Protein AF-A0AAU7K0C0-F1 (afdb_monomer_lite)

Structure (mmCIF, N/CA/C/O backbone):
data_AF-A0AAU7K0C0-F1
#
_entry.id   AF-A0AAU7K0C0-F1
#
loop_
_atom_site.group_PDB
_atom_site.id
_atom_site.type_symbol
_atom_site.label_atom_id
_atom_site.label_alt_id
_atom_site.label_comp_id
_atom_site.label_asym_id
_atom_site.label_entity_id
_atom_site.label_seq_id
_atom_site.pdbx_PDB_ins_code
_atom_site.Cartn_x
_atom_site.Cartn_y
_atom_site.Cartn_z
_atom_site.occupancy
_atom_site.B_iso_or_equiv
_atom_site.auth_seq_id
_atom_site.auth_comp_id
_atom_site.auth_asym_id
_atom_site.auth_atom_id
_atom_site.pdbx_PDB_model_num
ATOM 1 N N . MET A 1 1 ? 13.889 -14.185 -18.163 1.00 44.06 1 MET A N 1
ATOM 2 C CA . MET A 1 1 ? 14.206 -13.668 -16.816 1.00 44.06 1 MET A CA 1
ATOM 3 C C . MET A 1 1 ? 14.575 -12.202 -16.969 1.00 44.06 1 MET A C 1
ATOM 5 O O . MET A 1 1 ? 15.702 -11.889 -17.326 1.00 44.06 1 MET A O 1
ATOM 9 N N . ILE A 1 2 ? 13.592 -11.310 -16.856 1.00 46.59 2 ILE A N 1
ATOM 10 C CA . ILE A 1 2 ? 13.827 -9.867 -16.924 1.00 46.59 2 ILE A CA 1
ATOM 11 C C . ILE A 1 2 ? 14.076 -9.426 -15.479 1.00 46.59 2 ILE A C 1
ATOM 13 O O . ILE A 1 2 ? 13.135 -9.143 -14.754 1.00 46.59 2 ILE A O 1
ATOM 17 N N . HIS A 1 3 ? 15.335 -9.406 -15.038 1.00 53.06 3 HIS A N 1
ATOM 18 C CA . HIS A 1 3 ? 15.706 -8.666 -13.830 1.00 53.06 3 HIS A CA 1
ATOM 19 C C . HIS A 1 3 ? 15.676 -7.172 -14.172 1.00 53.06 3 HIS A C 1
ATOM 21 O O . HIS A 1 3 ? 16.705 -6.580 -14.484 1.00 53.06 3 HIS A O 1
ATOM 27 N N . SER A 1 4 ? 14.492 -6.558 -14.191 1.00 49.66 4 SER A N 1
ATOM 28 C CA . SER A 1 4 ? 14.355 -5.124 -14.464 1.00 49.66 4 SER A CA 1
ATOM 29 C C . SER A 1 4 ? 13.907 -4.368 -13.219 1.00 49.66 4 SER A C 1
ATOM 31 O O . SER A 1 4 ? 12.843 -3.764 -13.192 1.00 49.66 4 SER A O 1
ATOM 33 N N . VAL A 1 5 ? 14.801 -4.234 -12.237 1.00 63.00 5 VAL A N 1
ATOM 34 C CA . VAL A 1 5 ? 14.692 -3.168 -11.216 1.00 63.00 5 VAL A CA 1
ATOM 35 C C . VAL A 1 5 ? 15.134 -1.798 -11.760 1.00 63.00 5 VAL A C 1
ATOM 37 O O . VAL A 1 5 ? 15.646 -0.945 -11.036 1.00 63.00 5 VAL A O 1
ATOM 40 N N . ARG A 1 6 ? 14.937 -1.558 -13.066 1.00 69.81 6 ARG A N 1
ATOM 41 C CA . ARG A 1 6 ? 15.184 -0.257 -13.704 1.00 69.81 6 ARG A CA 1
ATOM 42 C C . ARG A 1 6 ? 14.196 0.799 -13.210 1.00 69.81 6 ARG A C 1
ATOM 44 O O . ARG A 1 6 ? 14.547 1.974 -13.136 1.00 69.81 6 ARG A O 1
ATOM 51 N N . PHE A 1 7 ? 12.977 0.390 -12.865 1.00 81.25 7 PHE A N 1
ATOM 52 C CA . PHE A 1 7 ? 11.904 1.304 -12.501 1.00 81.25 7 PHE A CA 1
ATOM 53 C C . PHE A 1 7 ? 11.644 1.268 -10.998 1.00 81.25 7 PHE A C 1
ATOM 55 O O . PHE A 1 7 ? 11.393 0.217 -10.410 1.00 81.25 7 PHE A O 1
ATOM 62 N N . LYS A 1 8 ? 11.715 2.447 -10.378 1.00 87.25 8 LYS A N 1
ATOM 63 C CA . LYS A 1 8 ? 11.294 2.679 -8.997 1.00 87.25 8 LYS A CA 1
ATOM 64 C C . LYS A 1 8 ? 10.002 3.475 -9.054 1.00 87.25 8 LYS A C 1
ATOM 66 O O . LYS A 1 8 ? 10.012 4.587 -9.577 1.00 87.25 8 LYS A O 1
ATOM 71 N N . ALA A 1 9 ? 8.919 2.911 -8.537 1.00 87.69 9 ALA A N 1
ATOM 72 C CA . ALA A 1 9 ? 7.656 3.626 -8.424 1.00 87.69 9 ALA A CA 1
ATOM 73 C C . ALA A 1 9 ? 7.513 4.128 -6.991 1.00 87.69 9 ALA A C 1
ATOM 75 O O . ALA A 1 9 ? 7.567 3.337 -6.046 1.00 87.69 9 ALA A O 1
ATOM 76 N N . VAL A 1 10 ? 7.359 5.439 -6.833 1.00 87.00 10 VAL A N 1
ATOM 77 C CA . VAL A 1 10 ? 6.999 6.022 -5.543 1.00 87.00 10 VAL A CA 1
ATOM 78 C C . VAL A 1 10 ? 5.486 5.914 -5.413 1.00 87.00 10 VAL A C 1
ATOM 80 O O . VAL A 1 10 ? 4.759 6.509 -6.204 1.00 87.00 10 VAL A O 1
ATOM 83 N N . LEU A 1 11 ? 5.028 5.094 -4.472 1.00 86.75 11 LEU A N 1
ATOM 84 C CA . LEU A 1 11 ? 3.616 4.902 -4.183 1.00 86.75 11 LEU A CA 1
ATOM 85 C C . LEU A 1 11 ? 3.198 5.917 -3.125 1.00 86.75 11 LEU A C 1
ATOM 87 O O . LEU A 1 11 ? 3.806 5.998 -2.058 1.00 86.75 11 LEU A O 1
ATOM 91 N N . ASP A 1 12 ? 2.167 6.681 -3.451 1.00 82.69 12 ASP A N 1
ATOM 92 C CA . ASP A 1 12 ? 1.515 7.619 -2.550 1.00 82.69 12 ASP A CA 1
ATOM 93 C C . ASP A 1 12 ? 0.282 6.934 -1.930 1.00 82.69 12 ASP A C 1
ATOM 95 O O . ASP A 1 12 ? -0.268 5.955 -2.447 1.00 82.69 12 ASP A O 1
ATOM 99 N N . THR A 1 13 ? -0.127 7.424 -0.773 1.00 75.62 13 THR A N 1
ATOM 100 C CA . THR A 1 13 ? -1.300 7.011 -0.012 1.00 75.62 13 THR A CA 1
ATOM 101 C C . THR A 1 13 ? -2.572 6.935 -0.861 1.00 75.62 13 THR A C 1
ATOM 103 O O . THR A 1 13 ? -3.392 6.029 -0.685 1.00 75.62 13 THR A O 1
ATOM 106 N N . ASN A 1 14 ? -2.739 7.857 -1.810 1.00 74.62 14 ASN A N 1
ATOM 107 C CA . ASN A 1 14 ? -3.875 7.868 -2.738 1.00 74.62 14 ASN A CA 1
ATOM 108 C C . ASN A 1 14 ? -3.939 6.625 -3.649 1.00 74.62 14 ASN A C 1
ATOM 110 O O . ASN A 1 14 ? -5.015 6.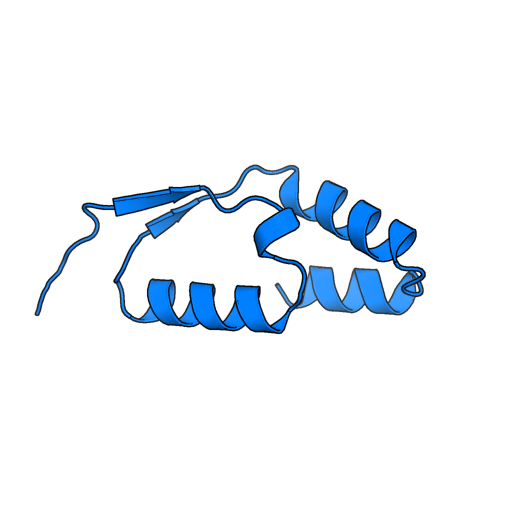255 -4.103 1.00 74.62 14 ASN A O 1
ATOM 114 N N . VAL A 1 15 ? -2.810 5.963 -3.899 1.00 72.38 15 VAL A N 1
ATOM 115 C CA . VAL A 1 15 ? -2.721 4.737 -4.696 1.00 72.38 15 VAL A CA 1
ATOM 116 C C . VAL A 1 15 ? -3.001 3.499 -3.832 1.00 72.38 15 VAL A C 1
ATOM 118 O O . VAL A 1 15 ? -3.472 2.471 -4.322 1.00 72.38 15 VAL A O 1
ATOM 121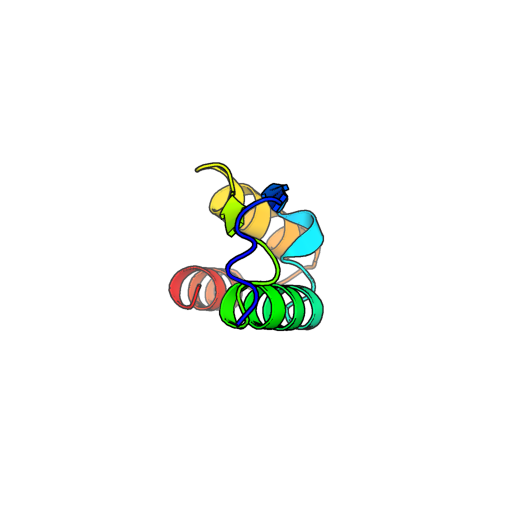 N N . VAL A 1 16 ? -2.766 3.605 -2.522 1.00 71.31 16 VAL A N 1
ATOM 122 C CA . VAL A 1 16 ? -3.009 2.544 -1.534 1.00 71.31 16 VAL A CA 1
ATOM 123 C C . VAL A 1 16 ? -4.504 2.400 -1.182 1.00 71.31 16 VAL A C 1
ATOM 125 O O . VAL A 1 16 ? -4.941 1.357 -0.682 1.00 71.31 16 VAL A O 1
ATOM 128 N N . TYR A 1 17 ? -5.318 3.418 -1.471 1.00 77.19 17 TYR A N 1
ATOM 129 C CA . TYR A 1 17 ? -6.768 3.408 -1.278 1.00 77.19 17 TYR A CA 1
ATOM 130 C C . TYR A 1 17 ? -7.480 3.738 -2.601 1.00 77.19 17 TYR A C 1
ATOM 132 O O . TYR A 1 17 ? -7.375 4.870 -3.059 1.00 77.19 17 TYR A O 1
ATOM 140 N N . PRO A 1 18 ? -8.251 2.820 -3.217 1.00 76.38 18 PRO A N 1
ATOM 141 C CA . PRO A 1 18 ? -8.848 1.609 -2.653 1.00 76.38 18 PRO A CA 1
ATOM 142 C C . PRO A 1 18 ? -7.926 0.378 -2.619 1.00 76.38 18 PRO A C 1
ATOM 144 O O . PRO A 1 18 ? -7.059 0.185 -3.466 1.00 76.38 18 PRO A O 1
ATOM 147 N N . VAL A 1 19 ? -8.210 -0.517 -1.664 1.00 78.56 19 VAL A N 1
ATOM 148 C CA . VAL A 1 19 ? -7.444 -1.746 -1.358 1.00 78.56 19 VAL A CA 1
ATOM 149 C C . VAL A 1 19 ? -7.185 -2.631 -2.588 1.00 78.56 19 VAL A C 1
ATOM 151 O O . VAL A 1 19 ? -6.135 -3.252 -2.687 1.00 78.56 19 VAL A O 1
ATOM 154 N N . VAL A 1 20 ? -8.108 -2.650 -3.553 1.00 83.75 20 VAL A N 1
ATOM 155 C CA . VAL A 1 20 ? -7.977 -3.446 -4.785 1.00 83.75 20 VAL A CA 1
ATOM 156 C C . VAL A 1 20 ? -6.793 -2.985 -5.643 1.00 83.75 20 VAL A C 1
ATOM 158 O O . VAL A 1 20 ? -6.057 -3.812 -6.172 1.00 83.75 20 VAL A O 1
ATOM 161 N N . ILE A 1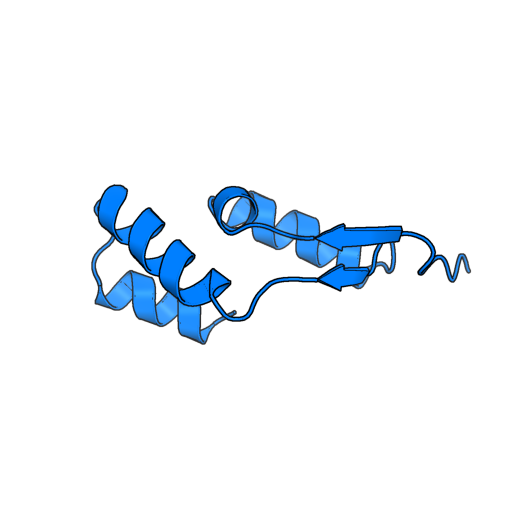 21 ? -6.587 -1.669 -5.765 1.00 85.06 21 ILE A N 1
ATOM 162 C CA . ILE A 1 21 ? -5.498 -1.105 -6.578 1.00 85.06 21 ILE A CA 1
ATOM 163 C C . ILE A 1 21 ? -4.156 -1.350 -5.891 1.00 85.06 21 ILE A C 1
ATOM 165 O O . ILE A 1 21 ? -3.198 -1.760 -6.543 1.00 85.06 21 ILE A O 1
ATOM 169 N N . ARG A 1 22 ? -4.110 -1.174 -4.566 1.00 85.62 22 ARG A N 1
ATOM 170 C CA . ARG A 1 22 ? -2.951 -1.522 -3.737 1.00 85.62 22 ARG A CA 1
ATOM 171 C C . ARG A 1 22 ? -2.504 -2.961 -3.974 1.00 85.62 22 ARG A C 1
ATOM 173 O O . ARG A 1 22 ? -1.328 -3.194 -4.239 1.00 85.62 22 ARG A O 1
ATOM 180 N N . ASP A 1 23 ? -3.435 -3.908 -3.881 1.00 86.62 23 ASP A N 1
ATOM 181 C CA . ASP A 1 23 ? -3.118 -5.327 -4.019 1.00 86.62 23 ASP A CA 1
ATOM 182 C C . ASP A 1 23 ? -2.604 -5.627 -5.432 1.00 86.62 23 ASP A C 1
ATOM 184 O O . ASP A 1 23 ? -1.573 -6.275 -5.577 1.00 86.62 23 ASP A O 1
ATOM 188 N N . LEU A 1 24 ? -3.229 -5.069 -6.474 1.00 89.88 24 LEU A N 1
ATOM 189 C CA . LEU A 1 24 ? -2.759 -5.215 -7.856 1.00 89.88 24 LEU A CA 1
ATOM 190 C C . LEU A 1 24 ? -1.329 -4.682 -8.057 1.00 89.88 24 LEU A C 1
ATOM 192 O O . LEU A 1 24 ? -0.492 -5.332 -8.681 1.00 89.88 24 LEU A O 1
ATOM 196 N N . LEU A 1 25 ? -1.032 -3.503 -7.514 1.00 88.81 25 LEU A N 1
ATOM 197 C CA . LEU A 1 25 ? 0.290 -2.888 -7.614 1.00 88.81 25 LEU A CA 1
ATOM 198 C C . LEU A 1 25 ? 1.348 -3.673 -6.840 1.00 88.81 25 LEU A C 1
ATOM 200 O O . LEU A 1 25 ? 2.471 -3.839 -7.316 1.00 88.81 25 LEU A O 1
ATOM 204 N N . PHE A 1 26 ? 0.984 -4.238 -5.691 1.00 87.69 26 PHE A N 1
ATOM 205 C CA . PHE A 1 26 ? 1.867 -5.155 -4.983 1.00 87.69 26 PHE A CA 1
ATOM 206 C C . PHE A 1 26 ? 2.066 -6.480 -5.704 1.00 87.69 26 PHE A C 1
ATOM 208 O O . PHE A 1 26 ? 3.171 -7.011 -5.651 1.00 87.69 26 PHE A O 1
ATOM 215 N N . TRP A 1 27 ? 1.079 -6.974 -6.449 1.00 90.88 27 TRP A N 1
ATOM 216 C CA . TRP A 1 27 ? 1.281 -8.107 -7.349 1.00 90.88 27 TRP A CA 1
ATOM 217 C C . TRP A 1 27 ? 2.289 -7.767 -8.452 1.00 90.88 27 TRP A C 1
ATOM 219 O O . TRP A 1 27 ? 3.192 -8.553 -8.718 1.00 90.88 27 TRP A O 1
ATOM 229 N N . PHE A 1 28 ? 2.219 -6.576 -9.049 1.00 89.88 28 PHE A N 1
ATOM 230 C CA . PHE A 1 28 ? 3.218 -6.145 -10.036 1.00 89.88 28 PHE A CA 1
ATOM 231 C C . PHE A 1 28 ? 4.619 -6.018 -9.433 1.00 89.88 28 PHE A C 1
ATOM 233 O O . PHE A 1 28 ? 5.590 -6.459 -10.048 1.00 89.88 28 PHE A O 1
ATOM 240 N N . ALA A 1 29 ? 4.728 -5.475 -8.220 1.00 88.75 29 ALA A N 1
ATOM 241 C CA . ALA A 1 29 ? 5.987 -5.452 -7.484 1.00 88.75 29 ALA A CA 1
ATOM 242 C C . ALA A 1 29 ? 6.496 -6.870 -7.160 1.00 88.75 29 ALA A C 1
ATOM 244 O O . ALA A 1 29 ? 7.689 -7.124 -7.273 1.00 88.75 29 ALA A O 1
ATOM 245 N N . HIS A 1 30 ? 5.602 -7.800 -6.806 1.00 88.88 30 HIS A N 1
ATOM 246 C CA . HIS A 1 30 ? 5.928 -9.203 -6.532 1.00 88.88 30 HIS A CA 1
ATOM 247 C C . HIS A 1 30 ? 6.461 -9.941 -7.769 1.00 88.88 30 HIS A C 1
ATOM 249 O O . HIS A 1 30 ? 7.334 -10.791 -7.643 1.00 88.88 30 HIS A O 1
ATOM 255 N N . TYR A 1 31 ? 5.977 -9.589 -8.963 1.00 90.38 31 TYR A N 1
ATOM 256 C CA . TYR A 1 31 ? 6.487 -10.103 -10.239 1.00 90.38 31 TYR A CA 1
ATOM 257 C C . TYR A 1 31 ? 7.702 -9.323 -10.778 1.00 90.38 31 TYR A C 1
ATOM 259 O O . TYR A 1 31 ? 8.025 -9.439 -11.960 1.00 90.38 31 TYR A O 1
ATOM 267 N N . ASP A 1 32 ? 8.370 -8.524 -9.938 1.00 85.50 32 ASP A N 1
ATOM 268 C CA . ASP A 1 32 ? 9.563 -7.738 -10.278 1.00 85.50 32 ASP A CA 1
ATOM 269 C C . ASP A 1 32 ? 9.369 -6.737 -11.441 1.00 85.50 32 ASP A C 1
ATOM 271 O O . ASP A 1 32 ? 10.334 -6.353 -12.110 1.00 85.50 32 ASP A O 1
ATOM 275 N N . LEU A 1 33 ? 8.137 -6.259 -11.690 1.00 87.81 33 LEU A N 1
ATOM 276 C CA . LEU A 1 33 ? 7.893 -5.231 -12.718 1.00 87.81 33 LEU A CA 1
ATOM 277 C C . LEU A 1 33 ? 8.499 -3.873 -12.322 1.00 87.81 33 LEU A C 1
ATOM 279 O O . LEU A 1 33 ? 8.882 -3.090 -13.195 1.00 87.81 33 LEU A O 1
ATOM 283 N N . TYR A 1 34 ? 8.561 -3.573 -11.021 1.00 89.38 34 TYR A N 1
ATOM 284 C CA . TYR A 1 34 ? 9.183 -2.369 -10.468 1.00 89.38 34 TYR A CA 1
ATOM 285 C C . TYR A 1 34 ? 9.512 -2.541 -8.977 1.00 89.38 34 TYR A C 1
ATOM 287 O O . TYR A 1 34 ? 8.935 -3.380 -8.291 1.00 89.38 34 TYR A O 1
ATOM 295 N N . THR A 1 35 ? 10.400 -1.695 -8.444 1.00 88.56 35 THR A N 1
ATOM 296 C CA . THR A 1 35 ? 10.637 -1.599 -6.994 1.00 88.56 35 THR A CA 1
ATOM 297 C C . THR A 1 35 ? 9.726 -0.533 -6.382 1.00 88.56 35 THR A C 1
ATOM 299 O O . THR A 1 35 ? 9.888 0.650 -6.716 1.00 88.56 35 THR A O 1
ATOM 302 N N . PRO A 1 36 ? 8.782 -0.889 -5.495 1.00 88.69 36 PRO A N 1
ATOM 303 C CA . PRO A 1 36 ? 7.961 0.097 -4.815 1.00 88.69 36 PRO A CA 1
ATOM 304 C C . PRO A 1 36 ? 8.799 0.858 -3.780 1.00 88.69 36 PRO A C 1
ATOM 306 O O . PRO A 1 36 ? 9.658 0.293 -3.102 1.00 88.69 36 PRO A O 1
ATOM 309 N N . LYS A 1 37 ? 8.550 2.159 -3.656 1.00 87.94 37 LYS A N 1
ATOM 310 C CA . LYS A 1 37 ? 9.087 3.016 -2.597 1.00 87.94 37 LYS A CA 1
ATOM 311 C C . LYS A 1 37 ? 7.969 3.864 -2.019 1.00 87.94 37 LYS A C 1
ATOM 313 O O . LYS A 1 37 ? 7.114 4.327 -2.760 1.00 87.94 37 LYS A O 1
ATOM 318 N N . TRP A 1 38 ? 8.006 4.119 -0.723 1.00 86.62 38 TRP A N 1
ATOM 319 C CA . TRP A 1 38 ? 7.063 5.007 -0.052 1.00 86.62 38 TRP A CA 1
ATOM 320 C C . TRP A 1 38 ? 7.766 5.764 1.072 1.00 86.62 38 TRP A C 1
ATOM 322 O O . TRP A 1 38 ? 8.839 5.365 1.532 1.00 86.62 38 TRP A O 1
ATOM 332 N N . GLY A 1 39 ? 7.179 6.887 1.481 1.00 83.44 39 GLY A N 1
ATOM 333 C CA . GLY A 1 39 ? 7.647 7.654 2.632 1.00 83.44 39 GLY A CA 1
ATOM 334 C C . GLY A 1 39 ? 7.180 7.045 3.956 1.00 83.44 39 GLY A C 1
ATOM 335 O O . GLY A 1 39 ? 6.195 6.312 4.004 1.00 83.44 39 GLY A O 1
ATOM 336 N N . ASN A 1 40 ? 7.845 7.405 5.055 1.00 81.94 40 ASN A N 1
ATOM 337 C CA . ASN A 1 40 ? 7.472 6.952 6.404 1.00 81.94 40 ASN A CA 1
ATOM 338 C C . ASN A 1 40 ? 6.069 7.423 6.835 1.00 81.94 40 ASN A C 1
ATOM 340 O O . ASN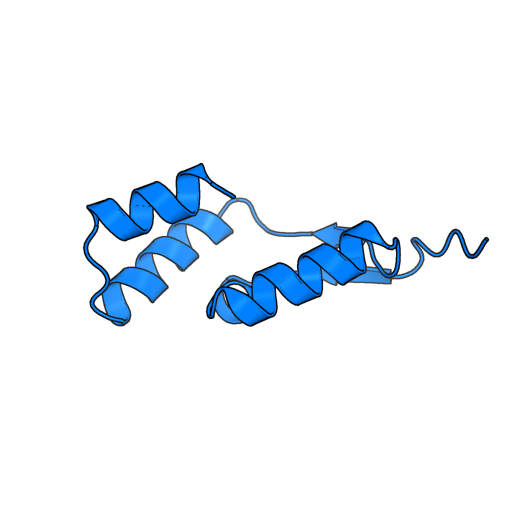 A 1 40 ? 5.449 6.813 7.703 1.00 81.94 40 ASN A O 1
ATOM 344 N N . ASN A 1 41 ? 5.556 8.484 6.209 1.00 84.62 41 ASN A N 1
ATOM 345 C CA . ASN A 1 41 ? 4.273 9.096 6.550 1.00 84.62 41 ASN A CA 1
ATOM 346 C C . ASN A 1 41 ? 3.071 8.436 5.857 1.00 84.62 41 ASN A C 1
ATOM 348 O O . ASN A 1 41 ? 1.937 8.765 6.203 1.00 84.62 41 ASN A O 1
ATOM 352 N N . ILE A 1 42 ? 3.294 7.481 4.942 1.00 83.69 42 ILE A N 1
ATOM 353 C CA . ILE A 1 42 ? 2.223 6.857 4.146 1.00 83.69 42 ILE A CA 1
ATOM 354 C C . ILE A 1 42 ? 1.136 6.228 5.029 1.00 83.69 42 ILE A C 1
ATOM 356 O O . ILE A 1 42 ? -0.050 6.296 4.726 1.00 83.69 42 ILE A O 1
ATOM 360 N N . PHE A 1 43 ? 1.514 5.672 6.183 1.00 81.94 43 PHE A N 1
ATOM 361 C CA . PHE A 1 43 ? 0.563 5.077 7.120 1.00 81.94 43 PHE A CA 1
ATOM 362 C C . PHE A 1 43 ? -0.303 6.119 7.838 1.00 81.94 43 PHE A C 1
ATOM 364 O O . PHE A 1 43 ? -1.472 5.850 8.119 1.00 81.94 43 PHE A O 1
ATOM 371 N N . CYS A 1 44 ? 0.251 7.296 8.140 1.00 83.38 44 CYS A N 1
ATOM 372 C CA . CYS A 1 44 ? -0.483 8.388 8.780 1.00 83.38 44 CYS A CA 1
ATOM 373 C C . CYS A 1 44 ? -1.512 8.978 7.816 1.00 83.38 44 CYS A C 1
ATOM 375 O O . CYS A 1 44 ? -2.689 9.085 8.156 1.00 83.38 44 CYS A O 1
ATOM 377 N N . GLU A 1 45 ? -1.078 9.274 6.594 1.00 84.25 45 GLU A N 1
ATOM 378 C CA . GLU A 1 45 ? -1.953 9.760 5.530 1.00 84.25 45 GLU A CA 1
ATOM 379 C C . GLU A 1 45 ? -3.037 8.726 5.198 1.00 84.25 45 GLU A C 1
ATOM 381 O O . GLU A 1 45 ? -4.201 9.078 5.010 1.00 84.25 45 GLU A O 1
ATOM 386 N N . TRP A 1 46 ? -2.698 7.430 5.182 1.00 82.75 46 TRP A N 1
ATOM 387 C CA . TRP A 1 46 ? -3.672 6.381 4.879 1.00 82.75 46 TRP A CA 1
ATOM 388 C C . TRP A 1 46 ? -4.778 6.314 5.927 1.00 82.75 46 TRP A C 1
ATOM 390 O O . TRP A 1 46 ? -5.956 6.224 5.571 1.00 82.75 46 TRP A O 1
ATOM 400 N N . LYS A 1 47 ? -4.426 6.433 7.215 1.00 83.69 47 LYS A N 1
ATOM 401 C CA . LYS A 1 47 ? -5.416 6.559 8.293 1.00 83.69 47 LYS A CA 1
ATOM 402 C C . LYS A 1 47 ? -6.312 7.777 8.079 1.00 83.69 47 LYS A C 1
ATOM 404 O O . LYS A 1 47 ? -7.528 7.647 8.189 1.00 83.69 47 LYS A O 1
ATOM 409 N N . GLU A 1 48 ? -5.743 8.925 7.721 1.00 86.00 48 GLU A N 1
ATOM 410 C CA . GLU A 1 48 ? -6.510 10.147 7.471 1.00 86.00 48 GLU A CA 1
ATOM 411 C C . GLU A 1 48 ? -7.504 9.987 6.309 1.00 86.00 48 GLU A C 1
ATOM 413 O O . GLU A 1 48 ? -8.682 10.318 6.451 1.00 86.00 48 GLU A O 1
ATOM 418 N N . VAL A 1 49 ? -7.075 9.404 5.184 1.00 85.19 49 VAL A N 1
ATOM 419 C CA . VAL A 1 49 ? -7.953 9.113 4.036 1.00 85.19 49 VAL A CA 1
ATOM 420 C C . VAL A 1 49 ? -9.091 8.177 4.442 1.00 85.19 49 VAL A C 1
ATOM 422 O O . VAL A 1 49 ? -10.246 8.406 4.072 1.00 85.19 49 VAL A O 1
ATOM 425 N N . MET A 1 50 ? -8.790 7.152 5.242 1.00 84.69 50 MET A N 1
ATOM 426 C CA . MET A 1 50 ? -9.789 6.217 5.752 1.00 84.69 50 MET A CA 1
ATOM 427 C C . MET A 1 50 ? -10.805 6.893 6.682 1.00 84.69 50 MET A C 1
ATOM 429 O O . MET A 1 50 ? -12.001 6.627 6.552 1.00 84.69 50 MET A O 1
ATOM 433 N N . PHE A 1 51 ? -10.362 7.795 7.560 1.00 85.25 51 PHE A N 1
ATOM 434 C CA . PHE A 1 51 ? -11.254 8.583 8.411 1.00 85.25 51 PHE A CA 1
ATOM 435 C C . PHE A 1 51 ? -12.146 9.523 7.599 1.00 85.25 51 PHE A C 1
ATOM 437 O O . PHE A 1 51 ? -13.350 9.578 7.845 1.00 85.25 51 PHE A O 1
ATOM 444 N N . ARG A 1 52 ? -11.598 10.194 6.576 1.00 85.50 52 ARG A N 1
ATOM 445 C CA . ARG A 1 52 ? -12.380 11.041 5.654 1.00 85.50 52 ARG A CA 1
ATOM 446 C C . ARG A 1 52 ? -13.471 10.256 4.919 1.00 85.50 52 ARG A C 1
ATOM 448 O O . ARG A 1 52 ? -14.516 10.814 4.611 1.00 85.50 52 ARG A O 1
ATOM 455 N N . HIS A 1 53 ? -13.249 8.965 4.672 1.00 83.69 53 HIS A N 1
ATOM 456 C CA . HIS A 1 53 ? -14.226 8.064 4.050 1.00 83.69 53 HIS A CA 1
ATOM 457 C C . HIS A 1 53 ? -15.163 7.382 5.066 1.00 83.69 53 HIS A C 1
ATOM 459 O O . HIS A 1 53 ? -15.875 6.443 4.709 1.00 83.69 53 HIS A O 1
ATOM 465 N N . GLY A 1 54 ? -15.165 7.814 6.333 1.00 85.00 54 GLY A N 1
ATOM 466 C CA . GLY A 1 54 ? -16.055 7.287 7.371 1.00 85.00 54 GLY A CA 1
ATOM 467 C C . GLY A 1 54 ? -15.721 5.862 7.818 1.00 85.00 54 GLY A C 1
ATOM 468 O O . GLY A 1 54 ? -16.580 5.161 8.355 1.00 85.00 54 GLY A O 1
ATOM 469 N N . VAL A 1 55 ? -14.491 5.390 7.586 1.00 84.25 55 VAL A N 1
ATOM 470 C CA . VAL A 1 55 ? -14.073 4.073 8.068 1.00 84.25 55 VAL A CA 1
ATOM 471 C C . VAL A 1 55 ? -13.808 4.145 9.569 1.00 84.25 55 VAL A C 1
ATOM 473 O O . VAL A 1 55 ? -13.006 4.945 10.038 1.00 84.25 55 VAL A O 1
ATOM 476 N N . GLU A 1 56 ? -14.460 3.256 10.312 1.00 86.25 56 GLU A N 1
ATOM 477 C CA . GLU A 1 56 ? -14.267 3.085 11.752 1.00 86.25 56 GLU A CA 1
ATOM 478 C C . GLU A 1 56 ? -12.783 2.869 12.105 1.00 86.25 56 GLU A C 1
ATOM 480 O O . GLU A 1 56 ? -12.101 2.048 11.479 1.00 86.25 56 GLU A O 1
ATOM 485 N N . GLU A 1 57 ? -12.296 3.551 13.145 1.00 81.25 57 GLU A N 1
ATOM 486 C CA . GLU A 1 57 ? -10.892 3.521 13.583 1.00 81.25 57 GLU A CA 1
ATOM 487 C C . GLU A 1 57 ? -10.360 2.095 13.750 1.00 81.25 57 GLU A C 1
ATOM 489 O O . GLU A 1 57 ? -9.314 1.738 13.209 1.00 81.25 57 GLU A O 1
ATOM 494 N N . ARG A 1 58 ? -11.149 1.217 14.380 1.00 82.62 58 ARG A N 1
ATOM 495 C CA . ARG A 1 58 ? -10.788 -0.192 14.580 1.00 82.62 58 ARG A CA 1
ATOM 496 C C . ARG A 1 58 ? -10.514 -0.926 13.264 1.00 82.62 58 ARG A C 1
ATOM 498 O O . ARG A 1 58 ? -9.656 -1.809 13.207 1.00 82.62 58 ARG A O 1
ATOM 505 N N . LYS A 1 59 ? -11.255 -0.601 12.199 1.00 81.69 59 LYS A N 1
ATOM 506 C CA . LYS A 1 59 ? -11.040 -1.171 10.860 1.00 81.69 59 LYS A CA 1
ATOM 507 C C . LYS A 1 59 ? -9.821 -0.540 10.194 1.00 81.69 59 LYS A C 1
ATOM 509 O O . LYS A 1 59 ? -9.062 -1.271 9.564 1.00 81.69 59 LYS A O 1
ATOM 514 N N . ALA A 1 60 ? -9.610 0.765 10.361 1.00 81.19 60 ALA A N 1
ATOM 515 C CA . ALA A 1 60 ? -8.422 1.455 9.864 1.00 81.19 60 ALA A CA 1
ATOM 516 C C . ALA A 1 60 ? -7.134 0.884 10.459 1.00 81.19 60 ALA A C 1
ATOM 518 O O . ALA A 1 60 ? -6.239 0.477 9.720 1.00 81.19 60 ALA A O 1
ATOM 519 N N . GLU A 1 61 ? -7.079 0.713 11.776 1.00 81.62 61 GLU A N 1
ATOM 520 C CA . GLU A 1 61 ? -5.909 0.133 12.428 1.00 81.62 61 GLU A CA 1
ATOM 521 C C . GLU A 1 61 ? -5.651 -1.322 12.036 1.00 81.62 61 GLU A C 1
ATOM 523 O O . GLU A 1 61 ? -4.499 -1.739 11.925 1.00 81.62 61 GLU A O 1
ATOM 528 N N . LYS A 1 62 ? -6.708 -2.122 11.838 1.00 83.44 62 LYS A N 1
ATOM 529 C CA . LYS A 1 62 ? -6.558 -3.500 11.348 1.00 83.44 62 LYS A CA 1
ATOM 530 C C . LYS A 1 62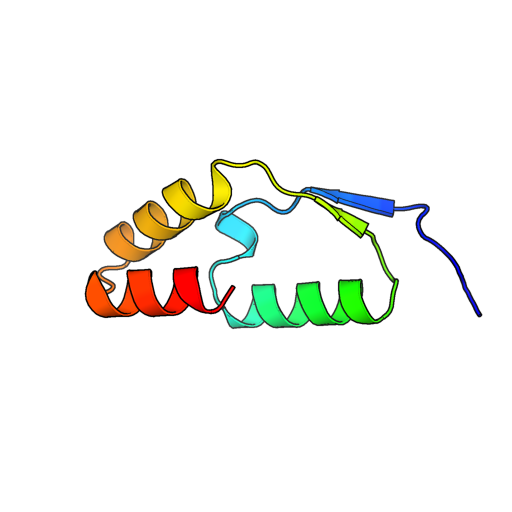 ? -5.944 -3.536 9.950 1.00 83.44 62 LYS A C 1
ATOM 532 O O . LYS A 1 62 ? -5.114 -4.398 9.690 1.00 83.44 62 LYS A O 1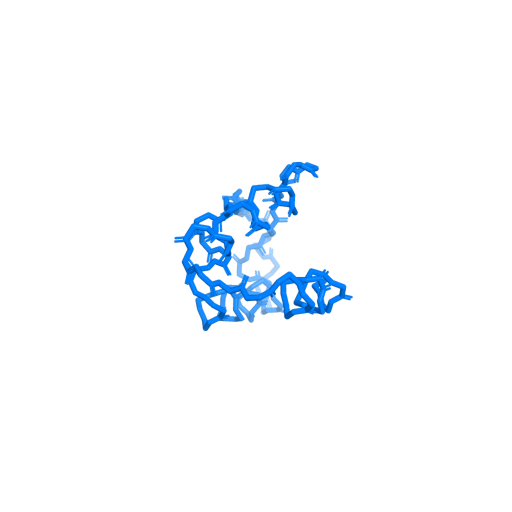
ATOM 537 N N . ARG A 1 63 ? -6.329 -2.609 9.066 1.00 77.44 63 ARG A N 1
ATOM 538 C CA . ARG A 1 63 ? -5.790 -2.542 7.699 1.00 77.44 63 ARG A CA 1
ATOM 539 C C . ARG A 1 63 ? -4.342 -2.067 7.676 1.00 77.44 63 ARG A C 1
ATOM 541 O O . ARG A 1 63 ? -3.557 -2.652 6.943 1.00 77.44 63 ARG A O 1
ATOM 548 N N . VAL A 1 64 ? -3.989 -1.095 8.517 1.00 79.31 64 VAL A N 1
ATOM 549 C CA . VAL A 1 64 ? -2.603 -0.620 8.662 1.00 79.31 64 VAL A CA 1
ATOM 550 C C . VAL A 1 64 ? -1.687 -1.700 9.235 1.00 79.31 64 VAL A C 1
ATOM 552 O O . VAL A 1 64 ? -0.580 -1.861 8.749 1.00 79.31 64 VAL A O 1
ATOM 555 N N . ARG A 1 65 ? -2.147 -2.486 10.219 1.00 76.19 65 ARG A N 1
ATOM 556 C CA . ARG A 1 65 ? -1.362 -3.603 10.785 1.00 76.19 65 ARG A CA 1
ATOM 557 C C . ARG A 1 65 ? -1.167 -4.793 9.838 1.00 76.19 65 ARG A C 1
ATOM 559 O O . ARG A 1 65 ? -0.312 -5.625 10.106 1.00 76.19 65 ARG A O 1
ATOM 566 N N . SER A 1 66 ? -1.996 -4.915 8.803 1.00 68.00 66 SER A N 1
ATOM 567 C CA . SER A 1 66 ? -1.945 -6.012 7.825 1.00 68.00 66 SER A CA 1
ATOM 568 C C . SER A 1 66 ? -1.144 -5.659 6.563 1.00 68.00 66 SER A C 1
ATOM 570 O O . SER A 1 66 ? -1.114 -6.469 5.637 1.00 68.00 66 SER A O 1
ATOM 572 N N . PHE A 1 67 ? -0.601 -4.444 6.495 1.00 63.72 67 PHE A N 1
ATOM 573 C CA . PHE A 1 67 ? 0.225 -3.937 5.402 1.00 63.72 67 PHE A CA 1
ATOM 574 C C . PHE A 1 67 ? 1.695 -4.237 5.687 1.00 63.72 67 PHE A C 1
ATOM 576 O O . PHE A 1 67 ? 2.404 -4.595 4.726 1.00 63.72 67 PHE A O 1
#

pLDDT: mean 80.71, std 10.15, range [44.06, 90.88]

Secondary structure (DSSP, 8-state):
----TT-EEE--HHHHSSHHHHHHHHHHHHTTS-EEE--TTHHHHHHHHHHHTT--HHHHHHHHHT-

Radius of gyration: 13.35 Å; chains: 1; bounding box: 32×25×32 Å

Sequence (67 aa):
MIHSVRFKAVLDTNVVYPVVIRDLLFWFAHYDLYTPKWGNNIFCEWKEVMFRHGVEERKAEKRVRSF

Foldseek 3Di:
DPQPQVAEDEDALVQPPPVVSVVVVVVCVVVNVYHYDYDPCSLVVNLVVCVVVVHDNVVSVVVSVVD

Organism: NCBI:txid3149230